Protein 2ZPM (pdb70)

Solvent-accessible surface area: 5661 Å² total

Sequence (79 aa):
PVLENNVQPNSAASSAGLQAGDRIIVVVDGQPLTQWVTFVLVRRDNPGSLLALEEIEERQGSSPLSLTLIIPESPGNGAIGFVGIEPVI

Secondary structure (DSSP, 8-state):
-B-SEE-TTSS------TT-EE--TTS----HHHH--TTT----EEEEEEETTEEEEEEE--B--------B--EE---

Structure (mmCIF, N/CA/C/O backbone):
data_2ZPM
#
_entry.id   2ZPM
#
_cell.length_a   70.141
_cell.length_b   26.867
_cell.length_c   42.789
_cell.angle_alpha   90.00
_cell.angle_beta   112.12
_cell.angle_gamma   90.00
#
_symmetry.space_group_name_H-M   'C 1 2 1'
#
loop_
_entity.id
_entity.type
_entity.pdbx_description
1 polymer 'Regulator of sigma E protease'
2 water water
#
loop_
_atom_site.group_PDB
_atom_site.id
_atom_site.type_symbol
_atom_site.label_atom_id
_atom_site.label_alt_id
_atom_site.label_comp_id
_atom_site.label_asym_id
_atom_site.label_entity_id
_atom_site.label_seq_id
_atom_site.pdbx_PDB_ins_code
_atom_site.Cartn_x
_atom_site.Cartn_y
_atom_site.Cartn_z
_atom_site.occupancy
_atom_site.B_iso_or_equiv
_atom_site.auth_seq_id
_atom_site.auth_comp_id
_atom_site.auth_asym_id
_atom_site.auth_atom_id
_atom_site.pdbx_PDB_model_num
ATOM 1 N N . PRO A 1 6 ? 17.401 6.448 19.000 1.00 17.23 224 PRO A N 1
ATOM 2 C CA . PRO A 1 6 ? 18.120 6.879 17.813 1.00 12.99 224 PRO A CA 1
ATOM 3 C C . PRO A 1 6 ? 17.499 8.200 17.422 1.00 10.66 224 PRO A C 1
ATOM 4 O O . PRO A 1 6 ? 16.928 8.377 16.367 1.00 10.96 224 PRO A O 1
ATOM 8 N N . VAL A 1 7 ? 17.656 9.152 18.325 1.00 13.43 225 VAL A N 1
ATOM 9 C CA . VAL A 1 7 ? 17.083 10.504 18.226 1.00 11.61 225 VAL A CA 1
ATOM 10 C C . VAL A 1 7 ? 18.231 11.410 17.986 1.00 11.25 225 VAL A C 1
ATOM 11 O O . VAL A 1 7 ? 19.170 11.457 18.844 1.00 15.18 225 VAL A O 1
ATOM 15 N N . LEU A 1 8 ? 18.268 12.158 16.914 1.00 9.72 226 LEU A N 1
ATOM 16 C CA . LEU A 1 8 ? 19.389 12.992 16.590 1.00 9.57 226 LEU A CA 1
ATOM 17 C C . LEU A 1 8 ? 19.499 14.156 17.533 1.00 9.34 226 LEU A C 1
ATOM 18 O O . LEU A 1 8 ? 18.477 14.864 17.756 1.00 10.94 226 LEU A O 1
ATOM 23 N N . GLU A 1 9 ? 20.678 14.444 18.102 1.00 8.83 227 GLU A N 1
ATOM 24 C CA . GLU A 1 9 ? 20.773 15.640 18.931 1.00 8.99 227 GLU A CA 1
ATOM 25 C C . GLU A 1 9 ? 20.760 16.877 18.066 1.00 8.92 227 GLU A C 1
ATOM 26 O O . GLU A 1 9 ? 20.096 17.873 18.375 1.00 10.81 227 GLU A O 1
ATOM 32 N N . ASN A 1 10 ? 21.484 16.821 16.975 1.00 8.72 228 ASN A N 1
ATOM 33 C CA A ASN A 1 10 ? 21.639 17.977 16.087 0.50 9.24 228 ASN A CA 1
ATOM 34 C CA B ASN A 1 10 ? 21.619 17.936 16.106 0.50 9.25 228 ASN A CA 1
ATOM 35 C C . ASN A 1 10 ? 22.164 17.499 14.742 1.00 8.57 228 ASN A C 1
ATOM 36 O O . ASN A 1 10 ? 22.725 16.419 14.642 1.00 8.58 228 ASN A O 1
ATOM 45 N N . VAL A 1 11 ? 21.977 18.350 13.725 1.00 9.12 229 VAL A N 1
ATOM 46 C CA . VAL A 1 11 ? 22.437 18.124 12.393 1.00 9.28 229 VAL A CA 1
ATOM 47 C C . VAL A 1 11 ? 23.280 19.300 11.963 1.00 10.04 229 VAL A C 1
ATOM 48 O O . VAL A 1 11 ? 22.801 20.470 12.006 1.00 12.28 229 VAL A O 1
ATOM 52 N N . GLN A 1 12 ? 24.496 19.063 11.479 1.00 10.01 230 GLN A N 1
ATOM 53 C CA . GLN A 1 12 ? 25.353 20.151 11.011 1.00 11.66 230 GLN A CA 1
ATOM 54 C C . GLN A 1 12 ? 24.870 20.706 9.746 1.00 11.11 230 GLN A C 1
ATOM 55 O O . GLN A 1 12 ? 24.406 19.997 8.883 1.00 10.64 230 GLN A O 1
ATOM 61 N N . PRO A 1 13 ? 24.994 22.025 9.525 1.00 12.53 231 PRO A N 1
ATOM 62 C CA . PRO A 1 13 ? 24.640 22.571 8.267 1.00 13.46 231 PRO A CA 1
ATOM 63 C C . PRO A 1 13 ? 25.635 22.106 7.205 1.00 12.64 231 PRO A C 1
ATOM 64 O O . PRO A 1 13 ? 26.800 21.672 7.483 1.00 13.86 231 PRO A O 1
ATOM 68 N N . ASN A 1 14 ? 25.209 22.141 6.005 1.00 13.38 232 ASN A N 1
ATOM 69 C CA . ASN A 1 14 ? 26.046 21.802 4.888 1.00 13.92 232 ASN A CA 1
ATOM 70 C C . ASN A 1 14 ? 26.558 20.352 4.934 1.00 13.91 232 ASN A C 1
ATOM 71 O O . ASN A 1 14 ? 27.726 20.095 4.580 1.00 17.55 232 ASN A O 1
ATOM 76 N N . SER A 1 15 ? 25.756 19.453 5.462 1.00 11.54 233 SER A N 1
ATOM 77 C CA . SER A 1 15 ? 26.135 18.072 5.641 1.00 9.30 233 SER A CA 1
ATOM 78 C C . SER A 1 15 ? 25.232 17.165 4.802 1.00 8.13 233 SER A C 1
ATOM 79 O O . SER A 1 15 ? 24.152 17.588 4.349 1.00 8.49 233 SER A O 1
ATOM 82 N N . ALA A 1 16 ? 25.601 15.910 4.705 1.00 7.05 234 ALA A N 1
ATOM 83 C CA . ALA A 1 16 ? 24.711 14.962 4.064 1.00 6.91 234 ALA A CA 1
ATOM 84 C C . ALA A 1 16 ? 23.373 14.906 4.798 1.00 6.21 234 ALA A C 1
ATOM 85 O O . ALA A 1 16 ? 22.318 14.779 4.172 1.00 6.47 234 ALA A O 1
ATOM 87 N N . ALA A 1 17 ? 23.406 14.938 6.128 1.00 6.29 235 ALA A N 1
ATOM 88 C CA . ALA A 1 17 ? 22.151 14.861 6.887 1.00 6.45 235 ALA A CA 1
ATOM 89 C C . ALA A 1 17 ? 21.292 16.108 6.635 1.00 6.01 235 ALA A C 1
ATOM 90 O O . ALA A 1 17 ? 20.070 15.976 6.522 1.00 7.02 235 ALA A O 1
ATOM 92 N N . SER A 1 18 ? 21.900 17.276 6.559 1.00 7.22 236 SER A N 1
ATOM 93 C CA A SER A 1 18 ? 21.143 18.463 6.231 0.50 8.40 236 SER A CA 1
ATOM 94 C CA B SER A 1 18 ? 21.088 18.455 6.272 0.50 7.86 236 SER A CA 1
ATOM 95 C C . SER A 1 18 ? 20.488 18.336 4.863 1.00 7.80 236 SER A C 1
ATOM 96 O O . SER A 1 18 ? 19.295 18.649 4.680 1.00 8.81 236 SER A O 1
ATOM 112 N N . ALA A 1 20 ? 19.647 15.657 3.333 1.00 6.91 238 ALA A N 1
ATOM 113 C CA . ALA A 1 20 ? 18.619 14.659 3.417 1.00 7.79 238 ALA A CA 1
ATOM 114 C C . ALA A 1 20 ? 17.336 15.229 4.051 1.00 8.06 238 ALA A C 1
ATOM 115 O O . ALA A 1 20 ? 16.328 14.540 4.037 1.00 11.29 238 ALA A O 1
ATOM 117 N N . GLY A 1 21 ? 17.411 16.392 4.672 1.00 7.71 239 GLY A N 1
ATOM 118 C CA . GLY A 1 21 ? 16.268 16.979 5.380 1.00 8.25 239 GLY A CA 1
ATOM 119 C C . GLY A 1 21 ? 16.168 16.610 6.812 1.00 6.76 239 GLY A C 1
ATOM 120 O O . GLY A 1 21 ? 15.160 16.920 7.431 1.00 8.16 239 GLY A O 1
ATOM 121 N N . LEU A 1 22 ? 17.177 15.941 7.382 1.00 6.20 240 LEU A N 1
ATOM 122 C CA . LEU A 1 22 ? 17.130 15.553 8.784 1.00 6.28 240 LEU A CA 1
ATOM 123 C C . LEU A 1 22 ? 17.310 16.770 9.700 1.00 6.71 240 LEU A C 1
ATOM 124 O O . LEU A 1 22 ? 18.000 17.739 9.343 1.00 7.66 240 LEU A O 1
ATOM 129 N N . GLN A 1 23 ? 16.763 16.652 10.891 1.00 6.79 241 GLN A N 1
ATOM 130 C CA . GLN A 1 23 ? 16.766 17.729 11.909 1.00 7.56 241 GLN A CA 1
ATOM 131 C C . GLN A 1 23 ? 16.970 17.200 13.278 1.00 7.40 241 GLN A C 1
ATOM 132 O O . GLN A 1 23 ? 16.673 16.039 13.582 1.00 7.68 241 GLN A O 1
ATOM 138 N N . ALA A 1 24 ? 17.446 18.074 14.155 1.00 8.05 242 ALA A N 1
ATOM 139 C CA . ALA A 1 24 ? 17.474 17.814 15.579 1.00 8.92 242 ALA A CA 1
ATOM 140 C C . ALA A 1 24 ? 16.120 17.213 16.027 1.00 8.64 242 ALA A C 1
ATOM 141 O O . ALA A 1 24 ? 15.066 17.722 15.666 1.00 9.67 242 ALA A O 1
ATOM 143 N N . GLY A 1 25 ? 16.211 16.180 16.834 1.00 8.88 243 GLY A N 1
ATOM 144 C CA . GLY A 1 25 ? 15.019 15.616 17.391 1.00 10.20 243 GLY A CA 1
ATOM 145 C C . GLY A 1 25 ? 14.371 14.497 16.558 1.00 8.80 243 GLY A C 1
ATOM 146 O O . GLY A 1 25 ? 13.486 13.784 17.035 1.00 10.26 243 GLY A O 1
ATOM 147 N N . ASP A 1 26 ? 14.836 14.337 15.298 1.00 8.16 244 ASP A N 1
ATOM 148 C CA . ASP A 1 26 ? 14.249 13.262 14.465 1.00 7.53 244 ASP A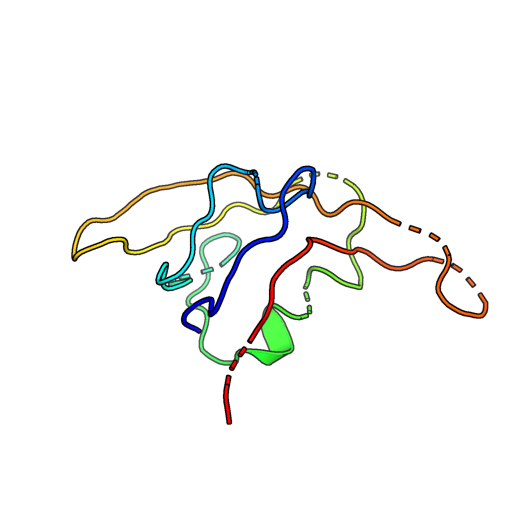 CA 1
ATOM 149 C C . ASP A 1 26 ? 14.635 11.919 15.068 1.00 7.27 244 ASP A C 1
ATOM 150 O O . ASP A 1 26 ? 15.756 11.734 15.530 1.00 8.00 244 ASP A O 1
ATOM 155 N N . ARG A 1 27 ? 13.697 10.975 14.964 1.00 7.23 245 ARG A N 1
ATOM 156 C CA . ARG A 1 27 ? 13.957 9.586 15.384 1.00 7.79 245 ARG A CA 1
ATOM 157 C C . ARG A 1 27 ? 14.101 8.743 14.154 1.00 7.13 245 ARG A C 1
ATOM 158 O O . ARG A 1 27 ? 13.199 8.742 13.304 1.00 7.99 245 ARG A O 1
ATOM 166 N N . ILE A 1 28 ? 15.207 8.003 14.026 1.00 7.15 246 ILE A N 1
ATOM 167 C CA A ILE A 1 28 ? 15.430 7.083 12.919 0.50 7.00 246 ILE A CA 1
ATOM 168 C CA B ILE A 1 28 ? 15.339 7.116 12.867 0.50 7.67 246 ILE A CA 1
ATOM 169 C C . ILE A 1 28 ? 14.715 5.781 13.232 1.00 7.44 246 ILE A C 1
ATOM 170 O O . ILE A 1 28 ? 15.120 5.132 14.175 1.00 10.25 246 ILE A O 1
ATOM 179 N N . VAL A 1 29 ? 13.658 5.441 12.483 1.00 7.01 247 VAL A N 1
ATOM 180 C CA . VAL A 1 29 ? 12.875 4.280 12.733 1.00 7.61 247 VAL A CA 1
ATOM 181 C C . VAL A 1 29 ? 13.304 3.093 11.913 1.00 7.77 247 VAL A C 1
ATOM 182 O O . VAL A 1 29 ? 13.391 1.963 12.430 1.00 8.25 247 VAL A O 1
ATOM 205 N N . VAL A 1 31 ? 16.000 1.833 8.437 1.00 7.32 249 VAL A N 1
ATOM 206 C CA A VAL A 1 31 ? 17.063 2.046 7.499 0.50 7.36 249 VAL A CA 1
ATOM 207 C CA B VAL A 1 31 ? 16.979 2.113 7.365 0.50 7.06 249 VAL A CA 1
ATOM 208 C C . VAL A 1 31 ? 16.899 0.966 6.389 1.00 7.44 249 VAL A C 1
ATOM 209 O O . VAL A 1 31 ? 16.939 -0.203 6.757 1.00 9.63 249 VAL A O 1
ATOM 216 N N . ASP A 1 32 ? 16.728 1.340 5.139 1.00 7.73 250 ASP A N 1
ATOM 217 C CA . ASP A 1 32 ? 16.595 0.272 4.078 1.00 9.97 250 ASP A CA 1
ATOM 218 C C . ASP A 1 32 ? 15.578 -0.803 4.452 1.00 11.98 250 ASP A C 1
ATOM 219 O O . ASP A 1 32 ? 15.807 -2.021 4.232 1.00 13.51 250 ASP A O 1
ATOM 224 N N . GLY A 1 33 ? 14.447 -0.300 5.024 1.00 12.71 251 GLY A N 1
ATOM 225 C CA . GLY A 1 33 ? 13.207 -1.022 5.313 1.00 15.29 251 GLY A CA 1
ATOM 226 C C . GLY A 1 33 ? 13.254 -1.880 6.489 1.00 15.99 251 GLY A C 1
ATOM 227 O O . GLY A 1 33 ? 12.342 -2.569 6.816 1.00 19.33 251 GLY A O 1
ATOM 228 N N . GLN A 1 34 ? 14.382 -1.834 7.172 1.00 13.44 252 GLN A N 1
ATOM 229 C CA . GLN A 1 34 ? 14.637 -2.663 8.347 1.00 14.16 252 GLN A CA 1
ATOM 230 C C . GLN A 1 34 ? 14.476 -1.757 9.621 1.00 12.22 252 GLN A C 1
ATOM 231 O O . GLN A 1 34 ? 15.136 -0.676 9.702 1.00 13.69 252 GLN A O 1
ATOM 237 N N . PRO A 1 35 ? 13.808 -2.225 10.673 1.00 11.02 253 PRO A N 1
ATOM 238 C CA . PRO A 1 35 ? 13.768 -1.429 11.938 1.00 10.08 253 PRO A CA 1
ATOM 239 C C . PRO A 1 35 ? 15.149 -1.206 12.433 1.00 10.41 253 PRO A C 1
ATOM 240 O O . PRO A 1 35 ? 15.965 -2.091 12.464 1.00 12.49 253 PRO A O 1
ATOM 244 N N . LEU A 1 36 ? 15.407 0.030 12.901 1.00 9.55 254 LEU A N 1
ATOM 245 C CA . LEU A 1 36 ? 16.677 0.386 13.503 1.00 10.50 254 LEU A CA 1
ATOM 246 C C . LEU A 1 36 ? 16.606 0.086 15.007 1.00 11.10 254 LEU A C 1
ATOM 247 O O . LEU A 1 36 ? 15.930 0.791 15.764 1.00 15.81 254 LEU A O 1
ATOM 252 N N . THR A 1 37 ? 17.204 -1.009 15.406 1.00 12.17 255 THR A N 1
ATOM 253 C CA . THR A 1 37 ? 17.125 -1.477 16.761 1.00 14.64 255 THR A CA 1
ATOM 254 C C . THR A 1 37 ? 18.397 -1.206 17.541 1.00 13.86 255 THR A C 1
ATOM 255 O O . THR A 1 37 ? 18.408 -1.421 18.746 1.00 16.61 255 THR A O 1
ATOM 259 N N . GLN A 1 38 ? 19.512 -0.831 16.864 1.00 13.19 256 GLN A N 1
ATOM 260 C CA . GLN A 1 38 ? 20.775 -0.455 17.533 1.00 13.46 256 GLN A CA 1
ATOM 261 C C . GLN A 1 38 ? 21.312 0.768 16.829 1.00 11.72 256 GLN A C 1
ATOM 262 O O . GLN A 1 38 ? 21.453 0.758 15.647 1.00 13.01 256 GLN A O 1
ATOM 268 N N . TRP A 1 39 ? 21.635 1.794 17.582 1.00 12.47 257 TRP A N 1
ATOM 269 C CA . TRP A 1 39 ? 22.289 2.986 17.036 1.00 12.72 257 TRP A CA 1
ATOM 270 C C . TRP A 1 39 ? 23.529 2.639 16.244 1.00 11.74 257 TRP A C 1
ATOM 271 O O . TRP A 1 39 ? 23.762 3.213 15.201 1.00 10.98 257 TRP A O 1
ATOM 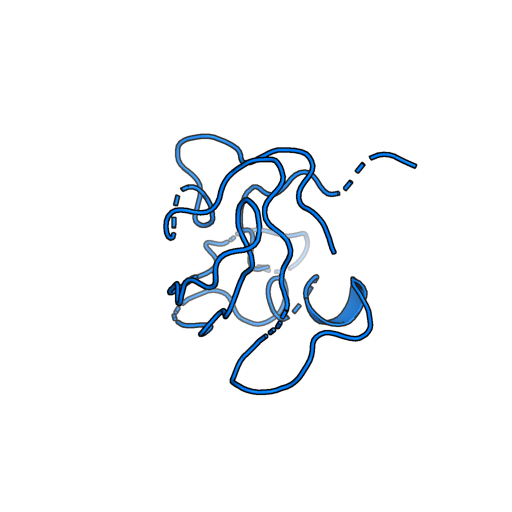282 N N . VAL A 1 40 ? 24.355 1.692 16.709 1.00 12.11 258 VAL A N 1
ATOM 283 C CA . VAL A 1 40 ? 25.647 1.370 16.056 1.00 12.85 258 VAL A CA 1
ATOM 284 C C . VAL A 1 40 ? 25.434 0.877 14.621 1.00 11.01 258 VAL A C 1
ATOM 285 O O . VAL A 1 40 ? 26.292 1.054 13.756 1.00 11.68 258 VAL A O 1
ATOM 289 N N . THR A 1 41 ? 24.290 0.214 14.349 1.00 11.21 259 THR A N 1
ATOM 290 C CA . THR A 1 41 ? 23.988 -0.199 12.990 1.00 10.21 259 THR A CA 1
ATOM 291 C C . THR A 1 41 ? 23.982 1.022 12.045 1.00 9.30 259 THR A C 1
ATOM 292 O O . THR A 1 41 ? 24.486 0.936 10.931 1.00 9.72 259 THR A O 1
ATOM 296 N N . PHE A 1 42 ? 23.319 2.093 12.495 1.00 9.86 260 PHE A N 1
ATOM 297 C CA . PHE A 1 42 ? 23.261 3.304 11.676 1.00 9.40 260 PHE A CA 1
ATOM 298 C C . PHE A 1 42 ? 24.673 3.874 11.487 1.00 8.85 260 PHE A C 1
ATOM 299 O O . PHE A 1 42 ? 25.050 4.289 10.401 1.00 8.81 260 PHE A O 1
ATOM 307 N N . VAL A 1 43 ? 25.432 3.925 12.608 1.00 8.70 261 VAL A N 1
ATOM 308 C CA . VAL A 1 43 ? 26.784 4.447 12.524 1.00 9.09 261 VAL A CA 1
ATOM 309 C C . VAL A 1 43 ? 27.600 3.685 11.496 1.00 8.92 261 VAL A C 1
ATOM 310 O O . VAL A 1 43 ? 28.321 4.275 10.679 1.00 8.93 261 VAL A O 1
ATOM 327 N N . LEU A 1 45 ? 26.434 1.750 8.971 1.00 9.41 263 LEU A N 1
ATOM 328 C CA . LEU A 1 45 ? 25.885 1.947 7.615 1.00 9.72 263 LEU A CA 1
ATOM 329 C C . LEU A 1 45 ? 26.488 3.215 7.009 1.00 10.00 263 LEU A C 1
ATOM 330 O O . LEU A 1 45 ? 26.881 3.242 5.831 1.00 12.13 263 LEU A O 1
ATOM 335 N N . VAL A 1 46 ? 26.524 4.275 7.790 1.00 8.56 264 VAL A N 1
ATOM 336 C CA . VAL A 1 46 ? 27.101 5.523 7.296 1.00 8.39 264 VAL A CA 1
ATOM 337 C C . VAL A 1 46 ? 28.584 5.342 6.987 1.00 8.75 264 VAL A C 1
ATOM 338 O O . VAL A 1 46 ? 29.071 5.699 5.896 1.00 10.29 264 VAL A O 1
ATOM 342 N N . ARG A 1 47 ? 29.330 4.839 7.960 1.00 8.80 265 ARG A N 1
ATOM 343 C CA A ARG A 1 47 ? 30.773 4.861 7.817 0.70 9.37 265 ARG A CA 1
ATOM 344 C CA B ARG A 1 47 ? 30.817 4.702 7.899 0.30 8.51 265 ARG A CA 1
ATOM 345 C C . ARG A 1 47 ? 31.199 4.002 6.634 1.00 9.16 265 ARG A C 1
ATOM 346 O O . ARG A 1 47 ? 32.174 4.360 5.941 1.00 10.00 265 ARG A O 1
ATOM 361 N N . ASP A 1 48 ? 30.513 2.888 6.400 1.00 9.53 266 ASP A N 1
ATOM 362 C CA . ASP A 1 48 ? 30.977 1.928 5.393 1.00 10.63 266 ASP A CA 1
ATOM 363 C C . ASP A 1 48 ? 30.421 2.157 4.015 1.00 10.44 266 ASP A C 1
ATOM 364 O O . ASP A 1 48 ? 30.800 1.447 3.070 1.00 13.69 266 ASP A O 1
ATOM 369 N N . ASN A 1 49 ? 29.473 3.101 3.852 1.00 8.80 267 ASN A N 1
ATOM 370 C CA . ASN A 1 49 ? 28.767 3.259 2.577 1.00 9.45 267 ASN A CA 1
AT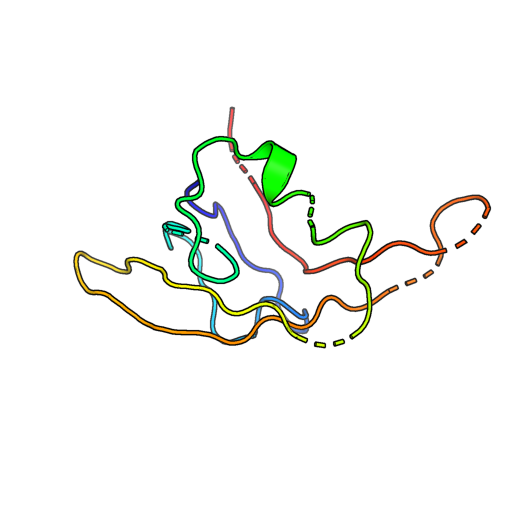OM 371 C C . ASN A 1 49 ? 28.741 4.691 2.068 1.00 8.41 267 ASN A C 1
ATOM 372 O O . ASN A 1 49 ? 27.700 5.211 1.676 1.00 7.70 267 ASN A O 1
ATOM 377 N N . PRO A 1 50 ? 29.946 5.343 1.984 1.00 8.00 268 PRO A N 1
ATOM 378 C CA . PRO A 1 50 ? 29.982 6.665 1.373 1.00 8.20 268 PRO A CA 1
ATOM 379 C C . PRO A 1 50 ? 29.438 6.606 -0.048 1.00 7.30 268 PRO A C 1
ATOM 380 O O . PRO A 1 50 ? 29.803 5.732 -0.842 1.00 7.11 268 PRO A O 1
ATOM 384 N N . GLY A 1 51 ? 28.605 7.571 -0.398 1.00 6.95 269 GLY A N 1
ATOM 385 C CA . GLY A 1 51 ? 28.033 7.669 -1.738 1.00 7.08 269 GLY A CA 1
ATOM 386 C C . GLY A 1 51 ? 26.810 6.821 -2.025 1.00 7.17 269 GLY A C 1
ATOM 387 O O . GLY A 1 51 ? 26.195 6.992 -3.082 1.00 7.70 269 GLY A O 1
ATOM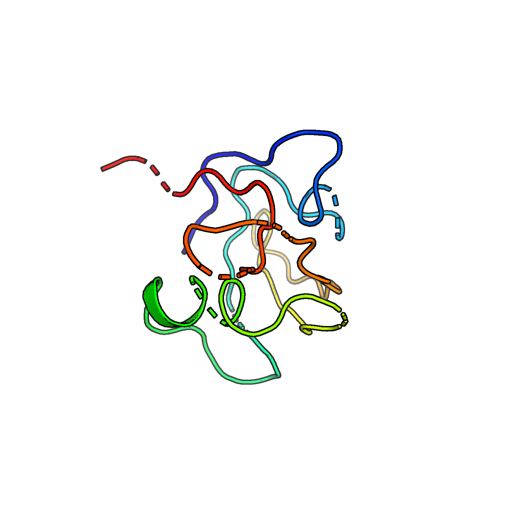 399 N N . SER A 1 53 ? 22.942 5.577 -1.508 1.00 7.11 271 SER A N 1
ATOM 400 C CA . SER A 1 53 ? 21.658 6.127 -1.048 1.00 8.20 271 SER A CA 1
ATOM 401 C C . SER A 1 53 ? 21.043 5.204 0.003 1.00 7.91 271 SER A C 1
ATOM 402 O O . SER A 1 53 ? 20.723 4.023 -0.258 1.00 10.05 271 SER A O 1
ATOM 407 N N . LEU A 1 54 ? 20.813 5.755 1.193 1.00 7.15 272 LEU A N 1
ATOM 408 C CA A LEU A 1 54 ? 20.169 5.052 2.305 0.70 7.35 272 LEU A CA 1
ATOM 409 C CA B LEU A 1 54 ? 20.215 5.082 2.305 0.30 7.39 272 LEU A CA 1
ATOM 410 C C . LEU A 1 54 ? 18.766 5.576 2.479 1.00 6.92 272 LEU A C 1
ATOM 411 O O . LEU A 1 54 ? 18.540 6.766 2.610 1.00 8.19 272 LEU A O 1
ATOM 420 N N . ALA A 1 55 ? 17.813 4.657 2.446 1.00 7.06 273 ALA A N 1
ATOM 421 C CA . ALA A 1 55 ? 16.390 5.034 2.564 1.00 7.19 273 ALA A CA 1
ATOM 422 C C . ALA A 1 55 ? 16.014 5.039 4.009 1.00 6.72 273 ALA A C 1
ATOM 423 O O . ALA A 1 55 ? 16.044 3.987 4.693 1.00 8.36 273 ALA A O 1
ATOM 425 N N . LEU A 1 56 ? 15.664 6.191 4.545 1.00 6.24 274 LEU A N 1
ATOM 426 C CA . LEU A 1 56 ? 15.296 6.318 5.944 1.00 6.02 274 LEU A CA 1
ATOM 427 C C . LEU A 1 56 ? 13.794 6.478 6.112 1.00 6.46 274 LEU A C 1
ATOM 428 O O . LEU A 1 56 ? 13.149 7.206 5.350 1.00 8.70 274 LEU A O 1
ATOM 433 N N . GLU A 1 57 ? 13.269 5.860 7.149 1.00 6.41 275 GLU A N 1
ATOM 434 C CA A GLU A 1 57 ? 11.969 6.264 7.648 0.40 6.35 275 GLU A CA 1
ATOM 435 C CA B GLU A 1 57 ? 11.938 6.168 7.701 0.60 6.83 275 GLU A CA 1
ATOM 436 C C . GLU A 1 57 ? 12.210 6.834 9.039 1.00 6.42 275 GLU A C 1
ATOM 437 O O . GLU A 1 57 ? 12.905 6.219 9.882 1.00 7.16 275 GLU A O 1
ATOM 448 N N . ILE A 1 58 ? 11.706 8.019 9.255 1.00 6.53 276 ILE A N 1
ATOM 449 C CA 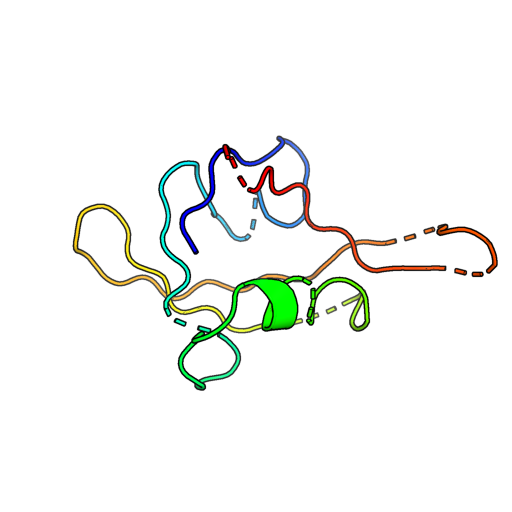. ILE A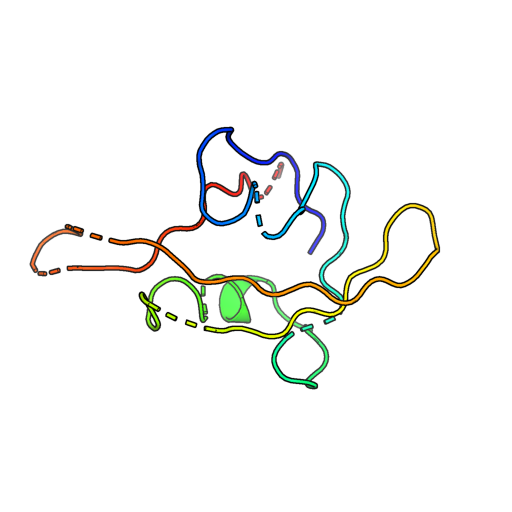 1 58 ? 11.888 8.740 10.493 1.00 6.72 276 ILE A CA 1
ATOM 450 C C . ILE A 1 58 ? 10.540 9.099 11.087 1.00 6.71 276 ILE A C 1
ATOM 451 O O . ILE A 1 58 ? 9.488 9.006 10.419 1.00 7.60 276 ILE A O 1
ATOM 456 N N . GLU A 1 59 ? 10.573 9.491 12.354 1.00 7.30 277 GLU A N 1
ATOM 457 C CA A GLU A 1 59 ? 9.419 10.122 12.990 0.70 9.17 277 GLU A CA 1
ATOM 458 C CA B GLU A 1 59 ? 9.453 10.057 13.043 0.30 6.97 277 GLU A CA 1
ATOM 459 C C . GLU A 1 59 ? 9.848 11.482 13.466 1.00 7.89 277 GLU A C 1
ATOM 460 O O . GLU A 1 59 ? 10.891 11.636 14.095 1.00 8.87 277 GLU A O 1
ATOM 471 N N . ARG A 1 60 ? 8.997 12.436 13.147 1.00 8.18 278 ARG A N 1
ATOM 472 C CA . ARG A 1 60 ? 9.241 13.833 13.463 1.00 8.49 278 ARG A CA 1
ATOM 473 C C . ARG A 1 60 ? 7.960 14.347 14.121 1.00 10.08 278 ARG A C 1
ATOM 474 O O . ARG A 1 60 ? 6.918 14.411 13.473 1.00 12.01 278 ARG A O 1
ATOM 482 N N . GLN A 1 61 ? 8.012 14.689 15.381 1.00 13.01 279 GLN A N 1
ATOM 483 C CA . GLN A 1 61 ? 6.775 15.129 16.079 1.00 15.13 279 GLN A CA 1
ATOM 484 C C . GLN A 1 61 ? 5.595 14.178 15.815 1.00 14.24 279 GLN A C 1
ATOM 485 O O . GLN A 1 61 ? 4.433 14.565 15.617 1.00 17.10 279 GLN A O 1
ATOM 491 N N . GLY A 1 62 ? 5.915 12.908 15.944 1.00 13.58 280 GLY A N 1
ATOM 492 C CA . GLY A 1 62 ? 4.848 11.873 15.869 1.00 15.49 280 GLY A CA 1
ATOM 493 C C . GLY A 1 62 ? 4.458 11.506 14.460 1.00 17.61 280 GLY A C 1
ATOM 494 O O . GLY A 1 62 ? 3.637 10.582 14.247 1.00 22.81 280 GLY A O 1
ATOM 495 N N . SER A 1 63 ? 5.035 12.208 13.464 1.00 15.60 281 SER A N 1
ATOM 496 C CA A SER A 1 63 ? 4.567 11.840 12.157 0.50 16.00 281 SER A CA 1
ATOM 497 C CA B SER A 1 63 ? 4.630 12.101 12.034 0.50 14.90 281 SER A CA 1
ATOM 498 C C . SER A 1 63 ? 5.692 11.243 11.300 1.00 12.62 281 SER A C 1
ATOM 499 O O . SER A 1 63 ? 6.876 11.567 11.464 1.00 11.33 281 SER A O 1
ATOM 504 N N . PRO A 1 64 ? 5.319 10.337 10.449 1.00 11.38 282 PRO A N 1
ATOM 505 C CA . PRO A 1 64 ? 6.320 9.607 9.660 1.00 9.74 282 PRO A CA 1
ATOM 506 C C . PRO A 1 64 ? 6.769 10.380 8.482 1.00 8.59 282 PRO A C 1
ATOM 507 O O . PRO A 1 64 ? 5.936 10.988 7.806 1.00 11.23 282 PRO A O 1
ATOM 511 N N . LEU A 1 65 ? 8.035 10.317 8.140 1.00 7.75 283 LEU A N 1
ATOM 512 C CA . LEU A 1 65 ? 8.599 10.884 6.895 1.00 7.39 283 LEU A CA 1
ATOM 513 C C . LEU A 1 65 ? 9.594 9.889 6.311 1.00 6.81 283 LEU A C 1
ATOM 514 O O . LEU A 1 65 ? 10.311 9.218 7.043 1.00 7.56 283 LEU A O 1
ATOM 519 N N . SER A 1 66 ? 9.644 9.822 4.989 1.00 7.50 284 SER A N 1
ATOM 520 C CA . SER A 1 66 ? 10.640 9.087 4.257 1.00 7.33 284 SER A CA 1
ATOM 521 C C . SER A 1 66 ? 11.676 10.065 3.678 1.00 6.87 284 SER A C 1
ATOM 522 O O . SER A 1 66 ? 11.318 11.041 3.055 1.00 8.86 284 SER A O 1
ATOM 525 N N . LEU A 1 67 ? 12.963 9.765 3.940 1.00 6.55 285 LEU A N 1
ATOM 526 C CA . LEU A 1 67 ? 14.056 10.639 3.528 1.00 6.64 285 LEU A CA 1
ATOM 527 C C . LEU A 1 67 ? 15.124 9.827 2.850 1.00 6.32 285 LEU A C 1
ATOM 528 O O . LEU A 1 67 ? 15.200 8.614 3.029 1.00 7.70 285 LEU A O 1
ATOM 533 N N . THR A 1 68 ? 15.988 10.480 2.063 1.00 7.04 286 THR A N 1
ATOM 534 C CA . THR A 1 68 ? 17.079 9.834 1.357 1.00 7.18 286 THR A CA 1
ATOM 535 C C . THR A 1 68 ? 18.393 10.458 1.846 1.00 6.62 286 THR A C 1
ATOM 536 O O . THR A 1 68 ? 18.602 11.657 1.712 1.00 8.07 286 THR A O 1
ATOM 540 N N . LEU A 1 69 ? 19.256 9.584 2.416 1.00 6.42 287 LEU A N 1
ATOM 541 C CA . LEU A 1 69 ? 20.533 10.052 3.009 1.00 6.08 287 LEU A CA 1
ATOM 542 C C . LEU A 1 69 ? 21.691 9.466 2.180 1.00 6.42 287 LEU A C 1
ATOM 543 O O . LEU A 1 69 ? 21.752 8.238 2.035 1.00 7.50 287 LEU A O 1
ATOM 548 N N . ILE A 1 70 ? 22.584 10.316 1.714 1.00 6.42 288 ILE A N 1
ATOM 549 C CA A ILE A 1 70 ? 23.754 9.805 0.962 0.60 6.84 288 ILE A CA 1
ATOM 550 C CA B ILE A 1 70 ? 23.722 9.935 0.887 0.40 6.11 288 ILE A CA 1
ATOM 551 C C . ILE A 1 70 ? 24.997 10.330 1.685 1.00 6.41 288 ILE A C 1
ATOM 552 O O . ILE A 1 70 ? 25.386 11.488 1.611 1.00 6.58 288 ILE A O 1
ATOM 561 N N . PRO A 1 71 ? 25.612 9.432 2.470 1.00 6.48 289 PRO A N 1
ATOM 562 C CA . PRO A 1 71 ? 26.802 9.849 3.220 1.00 6.55 289 PRO A CA 1
ATOM 563 C C . PRO A 1 71 ? 27.843 10.440 2.300 1.00 5.92 289 PRO A C 1
ATOM 564 O O . PRO A 1 71 ? 28.079 9.911 1.199 1.00 6.68 289 PRO A O 1
ATOM 568 N N . GLU A 1 72 ? 28.504 11.446 2.779 1.00 6.62 290 GLU A N 1
ATOM 569 C CA . GLU A 1 72 ? 29.656 12.093 2.113 1.00 6.55 290 GLU A CA 1
ATOM 570 C C . GLU A 1 72 ? 30.886 11.447 2.627 1.00 7.24 290 GLU A C 1
ATOM 571 O O . GLU A 1 72 ? 30.722 10.382 3.370 1.00 10.30 290 GLU A O 1
ATOM 577 N N . SER A 1 73 ? 32.020 11.899 2.260 1.00 13.46 291 SER A N 1
ATOM 578 C CA . SER A 1 73 ? 33.291 11.160 2.637 1.00 14.90 291 SER A CA 1
ATOM 579 C C . SER A 1 73 ? 34.224 12.076 3.349 1.00 13.90 291 SER A C 1
ATOM 580 O O . SER A 1 73 ? 34.319 13.274 3.119 1.00 24.64 291 SER A O 1
ATOM 602 N N . PRO A 1 75 ? 38.479 11.578 4.804 1.00 8.10 293 PRO A N 1
ATOM 603 C CA . PRO A 1 75 ? 39.634 10.740 4.498 1.00 7.60 293 PRO A CA 1
ATOM 604 C C . PRO A 1 75 ? 39.826 9.593 5.443 1.00 6.69 293 PRO A C 1
ATOM 605 O O . PRO A 1 75 ? 40.529 8.617 5.091 1.00 7.61 293 PRO A O 1
ATOM 609 N N . GLY A 1 76 ? 39.287 9.635 6.639 1.00 8.40 294 GLY A N 1
ATOM 610 C CA . GLY A 1 76 ? 39.598 8.623 7.586 1.00 8.99 294 GLY A CA 1
ATOM 611 C C . GLY A 1 76 ? 41.101 8.661 7.941 1.00 8.81 294 GLY A C 1
ATOM 612 O O . GLY A 1 76 ? 41.778 9.684 7.807 1.00 10.24 294 GLY A O 1
ATOM 613 N N . ASN A 1 77 ? 41.638 7.507 8.283 1.00 8.76 295 ASN A N 1
ATOM 614 C CA . ASN A 1 77 ? 43.079 7.420 8.492 1.00 9.17 295 ASN A CA 1
ATOM 615 C C . ASN A 1 77 ? 43.539 6.079 7.900 1.00 7.55 295 ASN A C 1
ATOM 616 O O . ASN A 1 77 ? 43.683 5.050 8.563 1.00 8.86 295 ASN A O 1
ATOM 621 N N . GLY A 1 78 ? 43.732 6.144 6.594 1.00 8.26 296 GLY A N 1
ATOM 622 C CA . GLY A 1 78 ? 44.111 4.993 5.799 1.00 8.47 296 GLY A CA 1
ATOM 623 C C . GLY A 1 78 ? 42.989 4.455 4.903 1.00 7.20 296 GLY A C 1
ATOM 624 O O . GLY A 1 78 ? 43.258 3.632 4.023 1.00 8.66 296 GLY A O 1
ATOM 636 N N . ALA A 1 80 ? 39.003 5.953 3.470 1.00 7.14 298 ALA A N 1
ATOM 637 C CA . ALA A 1 80 ? 37.947 6.955 3.567 1.00 7.11 298 ALA A CA 1
ATOM 638 C C . ALA A 1 80 ? 36.698 6.344 4.207 1.00 7.87 298 ALA A C 1
ATOM 639 O O . ALA A 1 80 ? 36.399 5.144 4.049 1.00 9.31 298 ALA A O 1
ATOM 641 N N . ILE A 1 81 ? 35.969 7.185 4.896 1.00 8.09 299 ILE A N 1
ATOM 642 C CA . ILE A 1 81 ? 34.750 6.784 5.569 1.00 9.12 299 ILE A CA 1
ATOM 643 C C . ILE A 1 81 ? 33.591 7.685 5.140 1.00 7.84 299 ILE A C 1
ATOM 644 O O . ILE A 1 81 ? 33.759 8.830 4.753 1.00 9.80 299 ILE A O 1
ATOM 649 N N . GLY A 1 82 ? 32.395 7.125 5.286 1.00 8.15 300 GLY A N 1
ATOM 650 C CA . GLY A 1 82 ? 31.198 7.975 5.158 1.00 7.56 300 GLY A CA 1
ATOM 651 C C . GLY A 1 82 ? 30.992 8.836 6.353 1.00 7.01 300 GLY A C 1
ATOM 652 O O . GLY A 1 82 ? 31.374 8.484 7.479 1.00 8.49 300 GLY A O 1
ATOM 653 N N . PHE A 1 83 ? 30.341 9.962 6.119 1.00 7.06 301 PHE A N 1
ATOM 654 C CA . PHE A 1 83 ? 30.184 11.025 7.117 1.00 6.85 301 PHE A CA 1
ATOM 655 C C . PHE A 1 83 ? 28.902 11.771 6.807 1.00 6.48 301 PHE A C 1
ATOM 656 O O . PHE A 1 83 ? 28.696 12.168 5.634 1.00 6.89 301 PHE A O 1
ATOM 664 N N . VAL A 1 84 ? 28.074 11.988 7.811 1.00 6.86 302 VAL A N 1
ATOM 665 C CA . VAL A 1 84 ? 26.769 12.628 7.585 1.00 6.58 302 VAL A CA 1
ATOM 666 C C . VAL A 1 84 ? 26.544 13.899 8.353 1.00 6.50 302 VAL A C 1
ATOM 667 O O . VAL A 1 84 ? 25.547 14.580 8.074 1.00 7.75 302 VAL A O 1
ATOM 671 N N . GLY A 1 85 ? 27.392 14.277 9.323 1.00 7.32 303 GLY A N 1
ATOM 672 C CA . GLY A 1 85 ? 27.170 15.472 10.061 1.00 8.05 303 GLY A CA 1
ATOM 673 C C . GLY A 1 85 ? 26.091 15.422 11.136 1.00 7.59 303 GLY A C 1
ATOM 674 O O . GLY A 1 85 ? 25.427 16.410 11.391 1.00 9.16 303 GLY A O 1
ATOM 675 N N . ILE A 1 86 ? 25.941 14.254 11.768 1.00 7.59 304 ILE A N 1
ATOM 676 C CA . ILE A 1 86 ? 24.968 14.063 12.825 1.00 7.71 304 ILE A CA 1
ATOM 677 C C . ILE A 1 86 ? 25.687 14.007 14.178 1.00 8.24 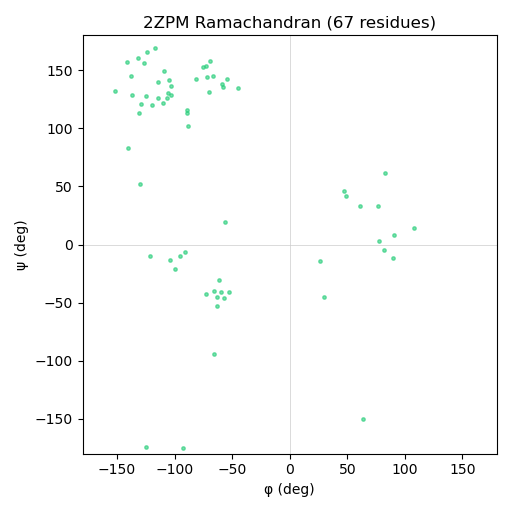304 ILE A C 1
ATOM 678 O O . ILE A 1 86 ? 26.653 13.285 14.377 1.00 8.10 304 ILE A O 1
ATOM 683 N N . GLU A 1 87 ? 25.147 14.817 15.087 1.00 7.99 305 GLU A N 1
ATOM 684 C CA . GLU A 1 87 ? 25.542 14.809 16.496 1.00 8.05 305 GLU A CA 1
ATOM 685 C C . GLU A 1 87 ? 24.649 13.792 17.199 1.00 7.35 305 GLU A C 1
ATOM 686 O O . GLU A 1 87 ? 23.424 13.987 17.293 1.00 8.19 305 GLU A O 1
ATOM 692 N N . PRO A 1 88 ? 25.208 12.697 17.679 1.00 8.05 306 PRO A N 1
ATOM 693 C CA . PRO A 1 88 ? 24.394 11.684 18.360 1.00 7.68 306 PRO A CA 1
ATOM 694 C C . PRO A 1 88 ? 23.793 12.204 19.667 1.00 7.20 306 PRO A C 1
ATOM 695 O O . PRO A 1 88 ? 24.293 13.158 20.257 1.00 7.61 306 PRO A O 1
ATOM 718 N N . VAL A 1 90 ? 23.080 13.088 23.294 1.00 8.64 308 VAL A N 1
ATOM 719 C CA . VAL A 1 90 ? 23.982 13.335 24.408 1.00 8.55 308 VAL A CA 1
ATOM 720 C C . VAL A 1 90 ? 23.800 12.230 25.456 1.00 8.14 308 VAL A C 1
ATOM 721 O O . VAL A 1 90 ? 22.657 11.901 25.774 1.00 10.65 308 VAL A O 1
ATOM 725 N N . ILE A 1 91 ? 24.890 11.778 26.032 1.00 9.11 309 ILE A N 1
ATOM 726 C CA . ILE A 1 91 ? 24.886 10.763 27.082 1.00 9.59 309 ILE A CA 1
ATOM 727 C C . ILE A 1 91 ? 25.342 11.324 28.424 1.00 9.74 309 ILE A C 1
ATOM 728 O O . ILE A 1 91 ? 25.112 10.625 29.449 1.00 10.35 309 ILE A O 1
#

B-factor: mean 13.23, std 6.91, range [5.68, 41.6]

CATH classification: 2.30.42.10

Organism: Escherichia coli (strain K12) (NCBI:txid83333)

GO terms:
  GO:0005886 plasma membrane (C, IDA)
  GO:0036460 cellular response to cell envelope stress (P, IDA)
  GO:0045893 positive regulation of DNA-templated transcription (P, IDA)
  GO:0043856 anti-sigma factor antagonist activity (F, IDA)
  GO:0004222 metalloendopeptidase activity (F, IDA)
  GO:0043856 anti-sigma factor antagonist activity (F, EXP)
  GO:0043856 anti-sigma factor antagonist activity (F, IMP)

InterPro domains:
  IPR001478 PDZ domain [PS50106] (199-291)
  IPR001478 PDZ domain [SM00228] (115-186)
  IPR001478 PDZ domain [SM00228] (211-280)
  IPR004387 Peptidase M50, putative membrane-associated zinc metallopeptidase [PTHR42837] (216-450)
  IPR004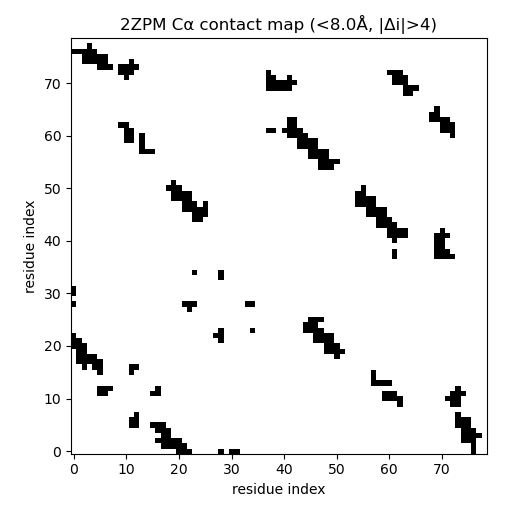387 Peptidase M50, putative membrane-associated zinc metallopeptidase [TIGR00054] (3-450)
  IPR008915 Peptidase M50 [PF02163] (11-438)
  IPR036034 PDZ superfamily [G3DSA:2.30.42.10] (126-220)
  IPR036034 PDZ superfamily [G3DSA:2.30.42.10] (221-310)
  IPR036034 PDZ superfamily [SSF50156] (86-194)
  IPR036034 PDZ superfamily [SSF50156] (196-291)
  IPR041489 PDZ domain 6 [PF17820] (227-278)

Foldseek 3Di:
DFFQAADPPFLCVLVDGHGKAWCWPPDGDPDPVVVCCQFAQAAWIWTWIADVNDTDIGTGHFHWVPDVMTGDGRTDHPD

Radius of gyration: 11.95 Å; Cα contacts (8 Å, |Δi|>4): 195; chains: 1; bounding box: 40×25×29 Å

Nearest PDB structures (foldseek):
  2zpm-assembly1_A  TM=9.942E-01  e=5.181E-13  Escherichia coli K-12
  3id4-assembly1_A  TM=9.749E-01  e=3.155E-11  Escherichia coli K-12
  7w70-assembly1_B  TM=9.060E-01  e=2.588E-06  Kangiella koreensis DSM 16069
  7w6z-assembly1_A  TM=9.104E-01  e=6.711E-06  Kangiella koreensis DSM 16069
  7cqd-assembly2_B  TM=8.258E-01  e=1.060E-03  Aquifex aeolicus VF5